Protein AF-A0A1A2N572-F1 (afdb_monomer)

Foldseek 3Di:
DDDQQLVNVCVVVVNPPVSSVVSNVVNVVVVVVCVVVPVDPDDDDPVCVVVVVVVVVVVVVVVCPDDDDDDDPDDPDD

Mean predicted aligned error: 10.83 Å

Solvent-accessible surface area (backbone atoms only — not comparable to full-atom values): 5024 Å² total; per-residue (Å²): 138,80,93,68,52,41,69,56,48,25,63,75,67,69,47,54,71,72,54,33,52,50,38,45,50,53,51,52,54,50,50,54,56,38,44,77,69,65,72,45,96,75,91,74,60,81,86,48,48,66,58,53,51,51,53,52,50,56,52,55,61,70,66,60,83,64,81,92,70,86,80,81,81,81,72,89,76,134

Sequence (78 aa):
MGAMSAAALGRATHAGEDITAKLRDAELQASYRSAEHLGFDELIDPRETRDALLGALLRGLSSRQAAAEPVSRTVILP

Radius of gyration: 21.37 Å; Cα contacts (8 Å, |Δi|>4): 24; chains: 1; bounding box: 30×26×69 Å

pLDDT: mean 82.94, std 10.55, range [39.09, 97.5]

Structure (mmCIF, N/CA/C/O backbone):
data_AF-A0A1A2N572-F1
#
_entry.id   AF-A0A1A2N572-F1
#
loop_
_atom_site.group_PDB
_atom_site.id
_atom_site.type_symbol
_atom_site.label_atom_id
_atom_site.label_alt_id
_atom_site.label_comp_id
_atom_site.label_asym_id
_atom_site.label_entity_id
_atom_site.label_seq_id
_atom_site.pdbx_PDB_ins_code
_atom_site.Cartn_x
_atom_site.Cartn_y
_atom_site.Cartn_z
_atom_site.occupancy
_atom_site.B_iso_or_equiv
_atom_site.auth_seq_id
_atom_site.auth_comp_id
_atom_site.auth_asym_id
_atom_site.auth_atom_id
_atom_site.pdbx_PDB_model_num
ATOM 1 N N . MET A 1 1 ? 11.609 10.791 -1.264 1.00 39.09 1 MET A N 1
ATOM 2 C CA . MET A 1 1 ? 11.820 10.658 -2.723 1.00 39.09 1 MET A CA 1
ATOM 3 C C . MET A 1 1 ? 10.453 10.469 -3.358 1.00 39.09 1 MET A C 1
ATOM 5 O O . MET A 1 1 ? 9.912 9.376 -3.309 1.00 39.09 1 MET A O 1
ATOM 9 N N . GLY A 1 2 ? 9.816 11.573 -3.749 1.00 42.19 2 GLY A N 1
ATOM 10 C CA . GLY A 1 2 ? 8.378 11.629 -4.017 1.00 42.19 2 GLY A CA 1
ATOM 11 C C . GLY A 1 2 ? 7.971 11.117 -5.400 1.00 42.19 2 GLY A C 1
ATOM 12 O O . GLY A 1 2 ? 8.476 11.590 -6.410 1.00 42.19 2 GLY A O 1
ATOM 13 N N . ALA A 1 3 ? 7.003 10.198 -5.397 1.00 58.31 3 ALA A N 1
ATOM 14 C CA . ALA A 1 3 ? 5.746 10.279 -6.151 1.00 58.31 3 ALA A CA 1
ATOM 15 C C . ALA A 1 3 ? 5.764 10.407 -7.691 1.00 58.31 3 ALA A C 1
ATOM 17 O O . ALA A 1 3 ? 4.755 10.815 -8.262 1.00 58.31 3 ALA A O 1
ATOM 18 N N . MET A 1 4 ? 6.838 10.036 -8.391 1.00 66.44 4 MET A N 1
ATOM 19 C CA . MET A 1 4 ? 6.785 9.864 -9.850 1.00 66.44 4 MET A CA 1
ATOM 20 C C . MET A 1 4 ? 6.808 8.382 -10.211 1.00 66.44 4 MET A C 1
ATOM 22 O O . MET A 1 4 ? 7.792 7.697 -9.951 1.00 66.44 4 MET A O 1
ATOM 26 N N . SER A 1 5 ? 5.727 7.898 -10.825 1.00 76.00 5 SER A N 1
ATOM 27 C CA . SER A 1 5 ? 5.680 6.537 -11.367 1.00 7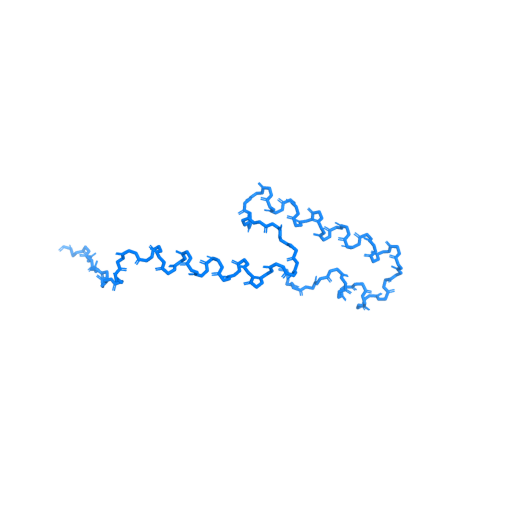6.00 5 SER A CA 1
ATOM 28 C C . SER A 1 5 ? 6.672 6.372 -12.517 1.00 76.00 5 SER A C 1
ATOM 30 O O . SER A 1 5 ? 6.987 7.343 -13.215 1.00 76.00 5 SER A O 1
ATOM 32 N N . ALA A 1 6 ? 7.118 5.144 -12.788 1.00 80.94 6 ALA A N 1
ATOM 33 C CA . ALA A 1 6 ? 8.032 4.878 -13.905 1.00 80.94 6 ALA A CA 1
ATOM 34 C C . ALA A 1 6 ? 7.464 5.356 -15.254 1.00 80.94 6 ALA A C 1
ATOM 36 O O . ALA A 1 6 ? 8.198 5.840 -16.114 1.00 80.94 6 ALA A O 1
ATOM 37 N N . ALA A 1 7 ? 6.138 5.303 -15.412 1.00 79.25 7 ALA A N 1
ATOM 38 C CA . ALA A 1 7 ? 5.439 5.864 -16.566 1.00 79.25 7 ALA A CA 1
ATOM 39 C C . ALA A 1 7 ? 5.580 7.388 -16.676 1.00 79.25 7 ALA A C 1
ATOM 41 O O . ALA A 1 7 ? 5.742 7.915 -17.776 1.00 79.25 7 ALA A O 1
ATOM 42 N N . ALA A 1 8 ? 5.467 8.108 -15.558 1.00 80.19 8 ALA A N 1
ATOM 43 C CA . ALA A 1 8 ? 5.641 9.555 -15.545 1.00 80.19 8 ALA A CA 1
ATOM 44 C C . ALA A 1 8 ? 7.101 9.937 -15.832 1.00 80.19 8 ALA A C 1
ATOM 46 O O . ALA A 1 8 ? 7.341 10.857 -16.611 1.00 80.19 8 ALA A O 1
ATOM 47 N N . LEU A 1 9 ? 8.054 9.179 -15.281 1.00 80.81 9 LEU A N 1
ATOM 48 C CA . LEU A 1 9 ? 9.482 9.376 -15.517 1.00 80.81 9 LEU A CA 1
ATOM 49 C C . LEU A 1 9 ? 9.858 9.142 -16.986 1.00 80.81 9 LEU A C 1
ATOM 51 O O . LEU A 1 9 ? 10.501 9.999 -17.583 1.00 80.81 9 LEU A O 1
ATOM 55 N N . GLY A 1 10 ? 9.417 8.030 -17.585 1.00 79.31 10 GLY A N 1
ATOM 56 C CA . GLY A 1 10 ? 9.714 7.710 -18.985 1.00 79.31 10 GLY A CA 1
ATOM 57 C C . GLY A 1 10 ? 9.188 8.765 -19.962 1.00 79.31 10 GLY A C 1
ATOM 58 O O . GLY A 1 10 ? 9.895 9.160 -20.888 1.00 79.31 10 GLY A O 1
ATOM 59 N N . ARG A 1 11 ? 7.984 9.304 -19.709 1.00 81.62 11 ARG A N 1
ATOM 60 C CA . ARG A 1 11 ? 7.438 10.423 -20.495 1.00 81.62 11 ARG A CA 1
ATOM 61 C C . ARG A 1 11 ? 8.240 11.709 -20.316 1.00 81.62 11 ARG A C 1
ATOM 63 O O . ARG A 1 11 ? 8.493 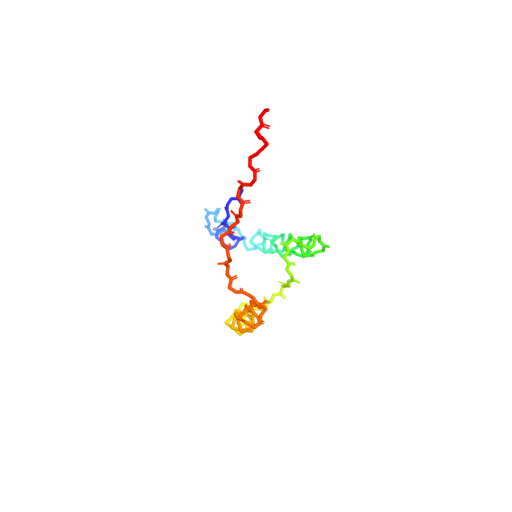12.398 -21.296 1.00 81.62 11 ARG A O 1
ATOM 70 N N . ALA A 1 12 ? 8.635 12.037 -19.087 1.00 83.38 12 ALA A N 1
ATOM 71 C CA . ALA A 1 12 ? 9.381 13.262 -18.807 1.00 83.38 12 ALA A CA 1
ATOM 72 C C . ALA A 1 12 ? 10.773 13.262 -19.462 1.00 83.38 12 ALA A C 1
ATOM 74 O O . ALA A 1 12 ? 11.241 14.301 -19.923 1.00 83.38 12 ALA A O 1
ATOM 75 N N . THR A 1 13 ? 11.425 12.100 -19.540 1.00 83.94 13 THR A N 1
ATOM 76 C CA . THR A 1 13 ? 12.781 11.961 -20.093 1.00 83.94 13 THR A CA 1
ATOM 77 C C . THR A 1 13 ? 12.818 11.602 -21.577 1.00 83.94 13 THR A C 1
ATOM 79 O O . THR A 1 13 ? 13.909 11.473 -22.124 1.00 83.94 13 THR A O 1
ATOM 82 N N . HIS A 1 14 ? 11.660 11.458 -22.237 1.00 80.50 14 HIS A N 1
ATOM 83 C CA . HIS A 1 14 ? 11.560 10.944 -23.612 1.00 80.50 14 HIS A CA 1
ATOM 84 C C . HIS A 1 14 ? 12.310 9.613 -23.781 1.00 80.50 14 HIS A C 1
ATOM 86 O O . HIS A 1 14 ? 12.977 9.365 -24.786 1.00 80.50 14 HIS A O 1
ATOM 92 N N . ALA A 1 15 ? 12.235 8.762 -22.757 1.00 81.38 15 ALA A N 1
ATOM 93 C CA . ALA A 1 15 ? 12.891 7.470 -22.756 1.00 81.38 15 ALA A CA 1
ATOM 94 C C . ALA A 1 15 ? 12.322 6.581 -23.872 1.00 81.38 15 ALA A C 1
ATOM 96 O O . ALA A 1 15 ? 11.105 6.443 -24.005 1.00 81.38 15 ALA A O 1
ATOM 97 N N . GLY A 1 16 ? 13.205 5.936 -24.640 1.00 84.75 16 GLY A N 1
ATOM 98 C CA . GLY A 1 16 ? 12.805 4.915 -25.609 1.00 84.75 16 GLY A CA 1
ATOM 99 C C . GLY A 1 16 ? 12.059 3.749 -24.947 1.00 84.75 16 GLY A C 1
ATOM 100 O O . GLY A 1 16 ? 12.127 3.562 -23.726 1.00 84.75 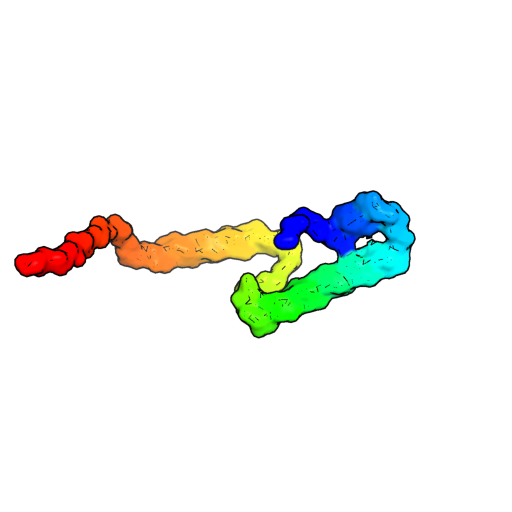16 GLY A O 1
ATOM 101 N N . GLU A 1 17 ? 11.357 2.953 -25.752 1.00 83.31 17 GLU A N 1
ATOM 102 C CA . GLU A 1 17 ? 10.505 1.852 -25.273 1.00 83.31 17 GLU A CA 1
ATOM 103 C C . GLU A 1 17 ? 11.265 0.867 -24.369 1.00 83.31 17 GLU A C 1
ATOM 105 O O . GLU A 1 17 ? 10.785 0.543 -23.282 1.00 83.31 17 GLU A O 1
ATOM 110 N N . ASP A 1 18 ? 12.501 0.508 -24.729 1.00 86.75 18 ASP A N 1
ATOM 111 C CA . ASP A 1 18 ? 13.366 -0.381 -23.938 1.00 86.75 18 ASP A CA 1
ATOM 112 C C . ASP A 1 18 ? 13.663 0.156 -22.532 1.00 86.75 18 ASP A C 1
ATOM 114 O O . ASP A 1 18 ? 13.714 -0.591 -21.551 1.00 86.75 18 ASP A O 1
ATOM 118 N N . ILE A 1 19 ? 13.884 1.466 -22.416 1.00 85.44 19 ILE A N 1
ATOM 119 C CA . ILE A 1 19 ? 14.181 2.112 -21.135 1.00 85.44 19 ILE A CA 1
ATO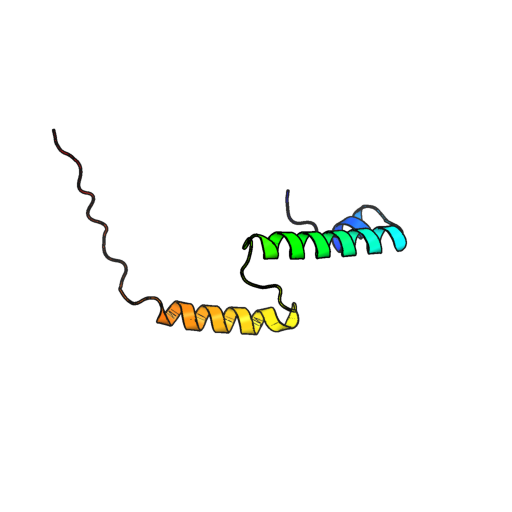M 120 C C . ILE A 1 19 ? 12.904 2.228 -20.306 1.00 85.44 19 ILE A C 1
ATOM 122 O O . ILE A 1 19 ? 12.928 1.965 -19.106 1.00 85.44 19 ILE A O 1
ATOM 126 N N . THR A 1 20 ? 11.774 2.539 -20.939 1.00 86.25 20 THR A N 1
ATOM 127 C CA . THR A 1 20 ? 10.470 2.573 -20.268 1.00 86.25 20 THR A CA 1
ATOM 128 C C . THR A 1 20 ? 10.088 1.199 -19.710 1.00 86.25 20 THR A C 1
ATOM 130 O O . THR A 1 20 ? 9.626 1.115 -18.571 1.00 86.25 20 THR A O 1
ATOM 133 N N . ALA A 1 21 ? 10.340 0.117 -20.454 1.00 87.44 21 ALA A N 1
ATOM 134 C CA . ALA A 1 21 ? 10.115 -1.250 -19.987 1.00 87.44 21 ALA A CA 1
ATOM 135 C C . ALA A 1 21 ? 10.980 -1.590 -18.761 1.00 87.44 21 ALA A C 1
ATOM 137 O O . ALA A 1 21 ? 10.466 -2.096 -17.764 1.00 87.44 21 ALA A O 1
ATOM 138 N N . LYS A 1 22 ? 12.271 -1.231 -18.783 1.00 87.44 22 LYS A N 1
ATOM 139 C CA . LYS A 1 22 ? 13.178 -1.423 -17.636 1.00 87.44 22 LYS A CA 1
ATOM 140 C C . LYS A 1 22 ? 12.755 -0.620 -16.408 1.00 87.44 22 LYS A C 1
ATOM 142 O O . LYS A 1 22 ? 12.828 -1.126 -15.293 1.00 87.44 22 LYS A O 1
ATOM 147 N N . LEU A 1 23 ? 12.300 0.619 -16.596 1.00 87.62 23 LEU A N 1
ATOM 148 C CA . LEU A 1 23 ? 11.803 1.449 -15.497 1.00 87.62 23 LEU A CA 1
ATOM 149 C C . LEU A 1 23 ? 10.540 0.847 -14.868 1.00 87.62 23 LEU A C 1
ATOM 151 O O . LEU A 1 23 ? 10.402 0.866 -13.647 1.00 87.62 23 LEU A O 1
ATOM 155 N N . ARG A 1 24 ? 9.638 0.290 -15.685 1.00 86.44 24 ARG A N 1
ATOM 156 C CA . ARG A 1 24 ? 8.440 -0.410 -15.204 1.00 86.44 24 ARG A CA 1
ATOM 157 C C . ARG A 1 24 ? 8.774 -1.660 -14.401 1.00 86.44 24 ARG A C 1
ATOM 159 O O . ARG A 1 24 ? 8.204 -1.848 -13.332 1.00 86.44 24 ARG A O 1
ATOM 166 N N . ASP A 1 25 ? 9.699 -2.479 -14.889 1.00 88.44 25 ASP A N 1
ATOM 167 C CA . ASP A 1 25 ? 10.152 -3.662 -14.154 1.00 88.44 25 ASP A CA 1
ATOM 168 C C . ASP A 1 25 ? 10.816 -3.272 -12.824 1.00 88.44 25 ASP A C 1
ATOM 170 O O . ASP A 1 25 ? 10.466 -3.802 -11.773 1.00 88.44 25 ASP A O 1
ATOM 174 N N . ALA A 1 26 ? 11.685 -2.258 -12.831 1.00 87.81 26 ALA A N 1
ATOM 175 C CA . ALA A 1 26 ? 12.325 -1.766 -11.615 1.00 87.81 26 ALA A CA 1
ATOM 176 C C . ALA A 1 26 ? 11.316 -1.246 -10.570 1.00 87.81 26 ALA A C 1
ATOM 178 O O . ALA A 1 26 ? 11.489 -1.507 -9.378 1.00 87.81 26 ALA A O 1
ATOM 179 N N . GLU A 1 27 ? 10.264 -0.539 -11.003 1.00 86.88 27 GLU A N 1
ATOM 180 C CA . GLU A 1 27 ? 9.152 -0.106 -10.142 1.00 86.88 27 GLU A CA 1
ATOM 181 C C . GLU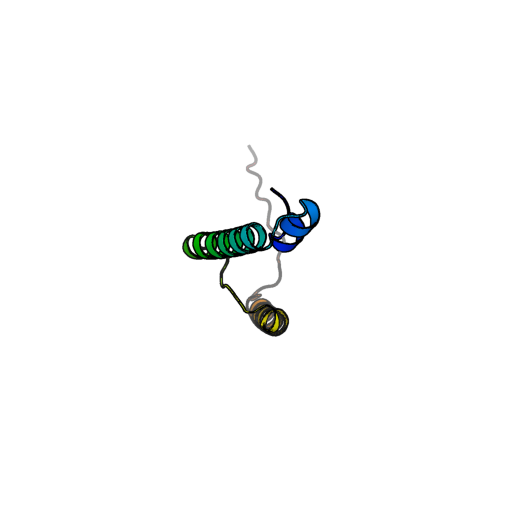 A 1 27 ? 8.439 -1.316 -9.517 1.00 86.88 27 GLU A C 1
ATOM 183 O O . GLU A 1 27 ? 8.258 -1.361 -8.301 1.00 86.88 27 GLU A O 1
ATOM 188 N N . LEU A 1 28 ? 8.132 -2.341 -10.316 1.00 87.81 28 LEU A N 1
ATOM 189 C CA . LEU A 1 28 ? 7.473 -3.560 -9.847 1.00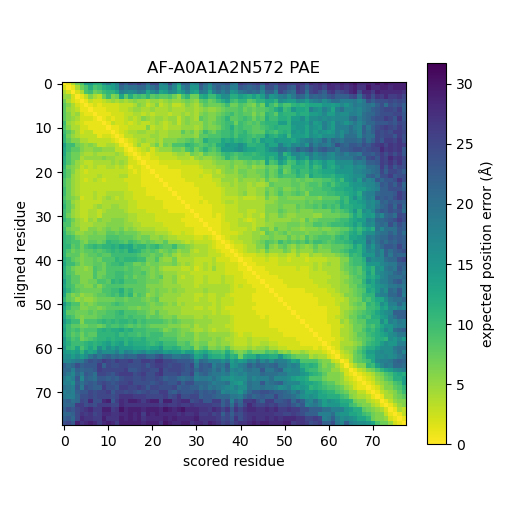 87.81 28 LEU A CA 1
ATOM 190 C C . LEU A 1 28 ? 8.330 -4.343 -8.835 1.00 87.81 28 LEU A C 1
ATOM 192 O O . LEU A 1 28 ? 7.840 -4.742 -7.778 1.00 87.81 28 LEU A O 1
ATOM 196 N N . GLN A 1 29 ? 9.622 -4.527 -9.112 1.00 87.62 29 GLN A N 1
ATOM 197 C CA . GLN A 1 29 ? 10.545 -5.211 -8.198 1.00 87.62 29 GLN A CA 1
ATOM 198 C C . GLN A 1 29 ? 10.771 -4.425 -6.900 1.00 87.62 29 GLN A C 1
ATOM 200 O O . GLN A 1 29 ? 10.997 -5.009 -5.837 1.00 87.62 29 GLN A O 1
ATOM 205 N N . ALA A 1 30 ? 10.741 -3.091 -6.954 1.00 85.69 30 ALA A N 1
ATOM 206 C CA . ALA A 1 30 ? 10.792 -2.263 -5.753 1.00 85.69 30 ALA A CA 1
ATOM 207 C C . ALA A 1 30 ? 9.545 -2.470 -4.880 1.00 85.69 30 ALA A C 1
ATOM 209 O O . ALA A 1 30 ? 9.683 -2.625 -3.666 1.00 85.69 30 ALA A O 1
ATOM 210 N N . SER A 1 31 ? 8.360 -2.550 -5.492 1.00 83.81 31 SER A N 1
ATOM 211 C CA . SER A 1 31 ? 7.127 -2.904 -4.789 1.00 83.81 31 SER A CA 1
ATOM 212 C C . SER A 1 31 ? 7.243 -4.280 -4.124 1.00 83.81 31 SER A C 1
ATOM 214 O O . SER A 1 31 ? 7.112 -4.360 -2.907 1.00 83.81 31 SER A O 1
ATOM 216 N N . TYR A 1 32 ? 7.595 -5.348 -4.846 1.00 84.19 32 TYR A N 1
ATOM 217 C CA . TYR A 1 32 ? 7.712 -6.684 -4.235 1.00 84.19 32 TYR A CA 1
ATOM 218 C C . TYR A 1 32 ? 8.688 -6.737 -3.050 1.00 84.19 32 TYR A C 1
ATOM 220 O O . TYR A 1 32 ? 8.352 -7.291 -2.006 1.00 84.19 32 TYR A O 1
ATOM 228 N N . ARG A 1 33 ? 9.857 -6.091 -3.159 1.00 85.38 33 ARG A N 1
ATOM 229 C CA . ARG A 1 33 ? 10.819 -6.016 -2.044 1.00 85.38 33 ARG A CA 1
ATOM 230 C C . ARG A 1 33 ? 10.267 -5.264 -0.836 1.00 85.38 33 ARG A C 1
ATOM 232 O O . ARG A 1 33 ? 10.553 -5.635 0.295 1.00 85.38 33 ARG A O 1
ATOM 239 N N . SER A 1 34 ? 9.484 -4.210 -1.048 1.00 80.12 34 SER A N 1
ATOM 240 C CA . SER A 1 34 ? 8.838 -3.488 0.053 1.00 80.12 34 SER A CA 1
ATOM 241 C C . SER A 1 34 ? 7.738 -4.326 0.720 1.00 80.12 34 SER A C 1
ATOM 243 O O . SER A 1 34 ? 7.577 -4.242 1.936 1.00 80.12 34 SER A O 1
ATOM 245 N N . ALA A 1 35 ? 7.026 -5.157 -0.049 1.00 84.31 35 ALA A N 1
ATOM 246 C CA . ALA A 1 35 ? 6.030 -6.098 0.468 1.00 84.31 35 ALA A CA 1
ATOM 247 C C . ALA A 1 35 ? 6.665 -7.156 1.387 1.00 84.31 35 ALA A C 1
ATOM 249 O O . ALA A 1 35 ? 6.152 -7.434 2.466 1.00 84.31 35 ALA A O 1
ATOM 250 N N . GLU A 1 36 ? 7.823 -7.697 0.988 1.00 84.50 36 GLU A N 1
ATOM 251 C CA . GLU A 1 36 ? 8.579 -8.700 1.758 1.00 84.50 36 GLU A CA 1
ATOM 252 C C . GLU A 1 36 ? 8.945 -8.208 3.167 1.00 84.50 36 GLU A C 1
ATOM 254 O O . GLU A 1 36 ? 8.954 -8.978 4.124 1.00 84.50 36 GLU A O 1
ATOM 259 N N . HIS A 1 37 ? 9.190 -6.905 3.309 1.00 87.75 37 HIS A N 1
ATOM 260 C CA . HIS A 1 37 ? 9.559 -6.278 4.577 1.00 87.75 37 HIS A CA 1
ATOM 261 C C . HIS A 1 37 ? 8.355 -5.706 5.339 1.00 87.75 37 HIS A C 1
ATOM 263 O O . HIS A 1 37 ? 8.542 -4.863 6.217 1.00 87.75 37 HIS A O 1
ATOM 269 N N . LEU A 1 38 ? 7.129 -6.131 5.002 1.00 84.94 38 LEU A N 1
ATOM 270 C CA . LEU A 1 38 ? 5.882 -5.636 5.601 1.00 84.94 38 LEU A CA 1
ATOM 271 C C . LEU A 1 38 ? 5.730 -4.106 5.496 1.00 84.94 38 LEU A C 1
ATOM 273 O O . LEU A 1 38 ? 5.100 -3.472 6.340 1.00 84.94 38 LEU A O 1
ATOM 277 N N . GLY A 1 39 ? 6.311 -3.488 4.461 1.00 83.31 39 GLY A N 1
ATOM 278 C CA . GLY A 1 39 ? 6.160 -2.052 4.207 1.00 83.31 39 GLY A CA 1
ATOM 279 C C . GLY A 1 39 ? 4.735 -1.661 3.796 1.00 83.31 39 GLY A C 1
ATOM 280 O O . GLY A 1 39 ? 4.373 -0.488 3.857 1.00 83.31 39 GLY A O 1
ATOM 281 N N . PHE A 1 40 ? 3.938 -2.642 3.379 1.00 85.50 40 PHE A N 1
ATOM 282 C CA . PHE A 1 40 ? 2.499 -2.567 3.151 1.00 85.50 40 PHE A CA 1
ATOM 283 C C . PHE A 1 40 ? 1.908 -3.981 3.217 1.00 85.50 40 PHE A C 1
ATOM 285 O O . PHE A 1 40 ? 2.635 -4.960 3.042 1.00 85.50 40 PHE A O 1
ATOM 292 N N . ASP A 1 41 ? 0.603 -4.082 3.471 1.00 88.19 41 ASP A N 1
ATOM 293 C CA . ASP A 1 41 ? -0.057 -5.363 3.757 1.00 88.19 41 ASP A CA 1
ATOM 294 C C . ASP A 1 41 ? -0.198 -6.274 2.524 1.00 88.19 41 ASP A C 1
ATOM 296 O O . ASP A 1 41 ? -0.040 -7.488 2.632 1.00 88.19 41 ASP A O 1
ATOM 300 N N . GLU A 1 42 ? -0.501 -5.707 1.351 1.00 87.75 42 GLU A N 1
ATOM 301 C CA . GLU A 1 42 ? -0.816 -6.471 0.137 1.00 87.75 42 GLU A CA 1
ATOM 302 C C . GLU A 1 42 ? -0.519 -5.669 -1.145 1.00 87.75 42 GLU A C 1
ATOM 304 O O . GLU A 1 42 ? -0.654 -4.443 -1.172 1.00 87.75 42 GLU A O 1
ATOM 309 N N . LEU A 1 43 ? -0.144 -6.369 -2.225 1.00 88.94 43 LEU A N 1
ATOM 310 C CA . LEU A 1 43 ? -0.179 -5.837 -3.592 1.00 88.94 43 LEU A CA 1
ATOM 311 C C . LEU A 1 43 ? -1.48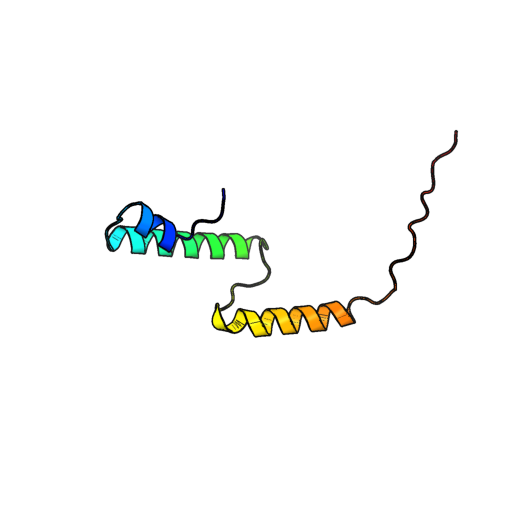4 -6.255 -4.261 1.00 88.94 43 LEU A C 1
ATOM 313 O O . LEU A 1 43 ? -1.698 -7.441 -4.493 1.00 88.94 43 LEU A O 1
ATOM 317 N N . ILE A 1 44 ? -2.311 -5.277 -4.616 1.00 91.50 44 ILE A N 1
ATOM 318 C CA . ILE A 1 44 ? -3.622 -5.499 -5.235 1.00 91.50 44 ILE A CA 1
ATOM 319 C C . ILE A 1 44 ? -3.646 -5.009 -6.683 1.00 91.50 44 ILE A C 1
ATOM 321 O O . ILE A 1 44 ? -2.899 -4.095 -7.056 1.00 91.50 44 ILE A O 1
ATOM 325 N N . ASP A 1 45 ? -4.542 -5.563 -7.500 1.00 90.56 45 ASP A N 1
ATOM 326 C CA . ASP A 1 45 ? -4.848 -4.971 -8.797 1.00 90.56 45 ASP A CA 1
ATOM 327 C C . ASP A 1 45 ? -5.504 -3.593 -8.581 1.00 90.56 45 ASP A C 1
ATOM 329 O O . ASP A 1 45 ? -6.388 -3.447 -7.730 1.00 90.56 45 ASP A O 1
ATOM 333 N N . PRO A 1 46 ? -5.146 -2.554 -9.360 1.00 90.69 46 PRO A N 1
ATOM 334 C CA . PRO A 1 46 ? -5.763 -1.236 -9.225 1.00 90.69 46 PRO A CA 1
ATOM 335 C C . PRO A 1 46 ? -7.300 -1.249 -9.294 1.00 90.69 46 PRO A C 1
ATOM 337 O O . PRO A 1 46 ? -7.946 -0.395 -8.683 1.00 90.69 46 PRO A O 1
ATOM 340 N N . ARG A 1 47 ? -7.897 -2.217 -9.999 1.00 95.94 47 ARG A N 1
ATOM 341 C CA . ARG A 1 47 ? -9.353 -2.401 -10.111 1.00 95.94 47 ARG A CA 1
ATOM 342 C C . ARG A 1 47 ? -9.996 -2.873 -8.803 1.00 95.94 47 ARG A C 1
ATOM 344 O O . ARG A 1 47 ? -11.172 -2.598 -8.589 1.00 95.94 47 ARG A O 1
ATOM 351 N N . GLU A 1 48 ? -9.235 -3.520 -7.925 1.00 96.25 48 GLU A N 1
ATOM 352 C CA . GLU A 1 48 ? -9.687 -4.033 -6.624 1.00 96.25 48 GLU A CA 1
ATOM 353 C C . GLU A 1 48 ? -9.644 -2.965 -5.522 1.00 96.25 48 GLU A C 1
ATOM 355 O O . GLU A 1 48 ? -10.277 -3.122 -4.478 1.00 96.25 48 GLU A O 1
ATOM 360 N N . THR A 1 49 ? -8.955 -1.840 -5.762 1.00 95.12 49 THR A N 1
ATOM 361 C CA . THR A 1 49 ? -8.748 -0.752 -4.787 1.00 95.12 49 THR A CA 1
ATOM 362 C C . THR A 1 49 ? -10.024 -0.347 -4.054 1.00 95.12 49 THR A C 1
ATOM 364 O O . THR A 1 49 ? -10.017 -0.169 -2.837 1.00 95.12 49 THR A O 1
ATOM 367 N N . ARG A 1 50 ? -11.138 -0.200 -4.780 1.00 97.12 50 ARG A N 1
ATOM 368 C CA . ARG A 1 50 ? -12.413 0.222 -4.186 1.00 97.12 50 ARG A CA 1
ATOM 369 C C . ARG A 1 50 ? -12.896 -0.772 -3.132 1.00 97.12 50 ARG A C 1
ATOM 371 O O . ARG A 1 50 ? -13.282 -0.361 -2.038 1.00 97.12 50 ARG A O 1
ATOM 378 N N . ASP A 1 51 ? -12.891 -2.051 -3.473 1.00 97.50 51 ASP A N 1
ATOM 379 C CA . ASP A 1 51 ? -13.467 -3.097 -2.635 1.00 97.50 51 ASP A CA 1
ATOM 380 C C . ASP A 1 51 ? -12.540 -3.416 -1.458 1.00 97.50 51 ASP A C 1
ATOM 382 O O . ASP A 1 51 ? -13.015 -3.589 -0.333 1.00 97.50 51 ASP A O 1
ATOM 386 N N . ALA A 1 52 ? -11.221 -3.361 -1.674 1.00 96.25 52 ALA A N 1
ATOM 387 C CA . ALA A 1 52 ? -10.222 -3.447 -0.613 1.00 96.25 52 ALA A CA 1
ATOM 388 C C . ALA A 1 52 ? -10.403 -2.331 0.431 1.00 96.25 52 ALA A C 1
ATOM 390 O O . ALA A 1 52 ? -10.459 -2.605 1.635 1.00 96.25 52 ALA A O 1
ATOM 391 N N . LEU A 1 53 ? -10.579 -1.079 -0.017 1.00 95.69 53 LEU A N 1
ATOM 392 C CA . LEU A 1 53 ? -10.837 0.062 0.867 1.00 95.69 53 LEU A CA 1
ATOM 393 C C . LEU A 1 53 ? -12.157 -0.086 1.625 1.00 95.69 53 LEU A C 1
ATOM 395 O O . LEU A 1 53 ? -12.207 0.169 2.829 1.00 95.69 53 LEU A O 1
ATOM 399 N N . LEU A 1 54 ? -13.223 -0.517 0.947 1.00 96.50 54 LEU A N 1
ATOM 400 C CA . LEU A 1 54 ? -14.524 -0.712 1.582 1.00 96.50 54 LEU A CA 1
ATOM 401 C C . LEU A 1 54 ? -14.462 -1.816 2.647 1.00 96.50 54 LEU A C 1
ATOM 403 O O . LEU A 1 54 ? -14.946 -1.624 3.763 1.00 96.50 54 LEU A O 1
ATOM 407 N N . GLY A 1 55 ? -13.816 -2.943 2.339 1.00 95.19 55 GLY A N 1
ATOM 408 C CA . GLY A 1 55 ? -13.607 -4.038 3.283 1.00 95.19 55 GLY A CA 1
ATOM 409 C C . GLY A 1 55 ? -12.774 -3.616 4.494 1.00 95.19 55 GLY A C 1
ATOM 410 O O . GLY A 1 55 ? -13.135 -3.932 5.630 1.00 95.19 55 GLY A O 1
ATOM 411 N N . ALA A 1 56 ? -11.692 -2.864 4.278 1.00 92.69 56 ALA A N 1
ATOM 412 C CA . ALA A 1 56 ? -10.864 -2.331 5.359 1.00 92.69 56 ALA A CA 1
ATOM 413 C C . ALA A 1 56 ? -11.640 -1.349 6.250 1.00 92.69 56 ALA A C 1
ATOM 415 O O . ALA A 1 56 ? -11.564 -1.445 7.476 1.00 92.69 56 ALA A O 1
ATOM 416 N N . LEU A 1 57 ? -12.437 -0.455 5.656 1.00 92.44 57 LEU A N 1
ATOM 417 C CA . LEU A 1 57 ? -13.267 0.498 6.392 1.00 92.44 57 LEU A CA 1
ATOM 418 C C . LEU A 1 57 ? -14.306 -0.213 7.263 1.00 92.44 57 LEU A C 1
ATOM 420 O O . LEU A 1 57 ? -14.423 0.094 8.447 1.00 92.44 57 LEU A O 1
ATOM 424 N N . LEU A 1 58 ? -15.033 -1.181 6.699 1.00 92.50 58 LEU A N 1
ATOM 425 C CA . LEU A 1 58 ? -16.035 -1.949 7.439 1.00 92.50 58 LEU A CA 1
ATOM 426 C C . LEU A 1 58 ? -15.407 -2.685 8.630 1.00 92.50 58 LEU A C 1
ATOM 428 O O . LEU A 1 58 ? -15.923 -2.595 9.743 1.00 92.50 58 LEU A O 1
ATOM 432 N N . ARG A 1 59 ? -14.249 -3.332 8.434 1.00 90.44 59 ARG A N 1
ATOM 433 C CA . ARG A 1 59 ? -13.494 -3.963 9.532 1.00 90.44 59 ARG A CA 1
ATOM 434 C C . ARG A 1 59 ? -13.043 -2.946 10.584 1.00 90.44 59 ARG A C 1
ATOM 436 O O . ARG A 1 59 ? -13.161 -3.215 11.777 1.00 90.44 59 ARG A O 1
ATOM 443 N N . GLY A 1 60 ? -12.561 -1.777 10.159 1.00 88.56 60 GLY A N 1
ATOM 444 C CA . GLY A 1 60 ? -12.109 -0.699 11.044 1.00 88.56 60 GLY A CA 1
ATOM 445 C C . GLY A 1 60 ? -13.227 -0.047 11.867 1.00 88.56 60 GLY A C 1
ATOM 446 O O . GLY A 1 60 ? -12.989 0.437 12.972 1.00 88.56 60 GLY A O 1
ATOM 447 N N . LEU A 1 61 ? -14.463 -0.049 11.361 1.00 85.75 61 LEU A N 1
ATOM 448 C CA . LEU A 1 61 ? -15.631 0.378 12.132 1.00 85.75 61 LEU A CA 1
ATOM 449 C C . LEU A 1 61 ? -15.937 -0.611 13.260 1.00 85.75 61 LEU A C 1
ATOM 451 O O . LEU A 1 61 ? -16.193 -0.189 14.385 1.00 85.75 61 LEU A O 1
ATOM 455 N N . SER A 1 62 ? -15.856 -1.915 12.982 1.00 82.31 62 SER A N 1
ATOM 456 C CA . SER A 1 62 ? -16.088 -2.966 13.981 1.00 82.31 62 SER A CA 1
ATOM 457 C C . SER A 1 62 ? -14.941 -3.134 14.981 1.00 82.31 62 SER A C 1
ATOM 459 O O . SER A 1 62 ? -15.166 -3.629 16.083 1.00 82.31 62 SER A O 1
ATOM 461 N N . SER A 1 63 ? -13.715 -2.730 14.636 1.00 76.56 63 SER A N 1
ATOM 462 C CA . SER A 1 63 ? -12.562 -2.824 15.543 1.00 76.56 63 SER A CA 1
ATOM 463 C C . SER A 1 63 ? -12.551 -1.747 16.631 1.00 76.56 63 SER A C 1
ATOM 465 O O . SER A 1 63 ? -11.829 -1.882 17.621 1.00 76.56 63 SER A O 1
ATOM 467 N N . ARG A 1 64 ? -13.360 -0.689 16.495 1.00 65.25 64 ARG A N 1
ATOM 468 C CA . ARG A 1 64 ? -13.448 0.390 17.481 1.00 65.25 64 ARG A CA 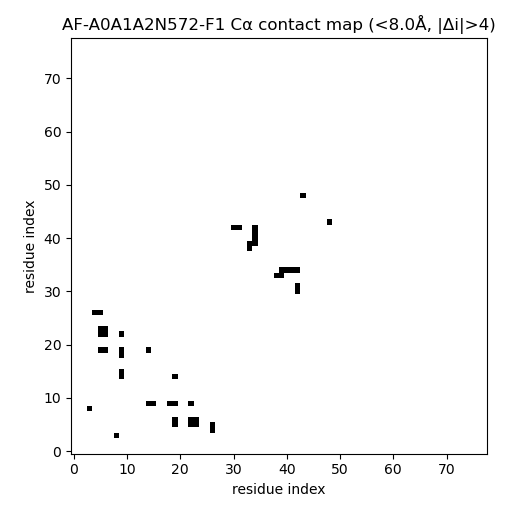1
ATOM 469 C C . ARG A 1 64 ? -14.337 -0.042 18.658 1.00 65.25 64 ARG A C 1
ATOM 471 O O . ARG A 1 64 ? -15.511 0.295 18.722 1.00 65.25 64 ARG A O 1
ATOM 478 N N . GLN A 1 65 ? -13.768 -0.821 19.579 1.00 66.81 65 GLN A N 1
ATOM 479 C CA . GLN A 1 65 ? -14.505 -1.432 20.698 1.00 66.81 65 GLN A CA 1
ATOM 480 C C . GLN A 1 65 ? -14.814 -0.479 21.868 1.00 66.81 65 GLN A C 1
ATOM 482 O O . GLN A 1 65 ? -15.614 -0.825 22.732 1.00 66.81 65 GLN A O 1
ATOM 487 N N . ALA A 1 66 ? -14.220 0.716 21.906 1.00 72.56 66 ALA A N 1
ATOM 488 C CA . ALA A 1 66 ? -14.499 1.712 22.938 1.00 72.56 66 ALA A CA 1
ATOM 489 C C . ALA A 1 66 ? -14.460 3.133 22.367 1.00 72.56 66 ALA A C 1
ATOM 491 O O . ALA A 1 66 ? -13.711 3.425 21.427 1.00 72.56 66 ALA A O 1
ATOM 492 N N . ALA A 1 67 ? -15.271 4.018 22.948 1.00 76.31 67 ALA A N 1
ATOM 493 C CA . ALA A 1 67 ? -15.156 5.449 22.711 1.00 76.31 67 ALA A CA 1
ATOM 494 C C . ALA A 1 67 ? -13.773 5.937 23.172 1.00 76.31 67 ALA A C 1
ATOM 496 O O . ALA A 1 67 ? -13.200 5.411 24.125 1.00 76.31 67 ALA A O 1
ATOM 497 N N . ALA A 1 68 ? -13.217 6.928 22.474 1.00 74.19 68 ALA A N 1
ATOM 498 C CA . ALA A 1 68 ? -11.979 7.556 22.913 1.00 74.19 68 ALA A CA 1
ATOM 499 C C . ALA A 1 68 ? -12.258 8.346 24.199 1.00 74.19 68 ALA A C 1
ATOM 501 O O . ALA A 1 68 ? -12.971 9.347 24.162 1.00 74.19 68 ALA A O 1
ATOM 502 N N . GLU A 1 69 ? -11.702 7.890 25.317 1.00 82.06 69 GLU A N 1
ATOM 503 C CA . GLU A 1 69 ? -11.797 8.576 26.605 1.00 82.06 69 GLU A CA 1
ATOM 504 C C . GLU A 1 69 ? -10.633 9.567 26.786 1.00 82.06 69 GLU A C 1
ATOM 506 O O . GLU A 1 69 ? -9.546 9.366 26.227 1.00 82.06 69 GLU A O 1
ATOM 511 N N . PRO A 1 70 ? -10.813 10.639 27.577 1.00 83.56 70 PRO A N 1
ATOM 512 C CA . PRO A 1 70 ? -9.726 11.541 27.928 1.00 83.56 70 PRO A CA 1
ATOM 513 C C . PRO A 1 70 ? -8.575 10.787 28.607 1.00 83.56 70 PRO A C 1
ATOM 515 O O . PRO A 1 70 ? -8.758 10.125 29.628 1.00 83.56 70 PRO A O 1
ATOM 518 N N . VAL A 1 71 ? -7.357 10.925 28.077 1.00 81.19 71 VAL A N 1
ATOM 519 C CA . VAL A 1 71 ? -6.160 10.390 28.739 1.00 81.19 71 VAL A CA 1
ATOM 520 C C . VAL A 1 71 ? -5.871 11.237 29.977 1.00 81.19 71 VAL A C 1
ATOM 522 O O . VAL A 1 71 ? -5.552 12.424 29.860 1.00 81.19 71 VAL A O 1
ATOM 525 N N . SER A 1 72 ? -5.958 10.632 31.164 1.00 82.12 72 SER A N 1
ATOM 526 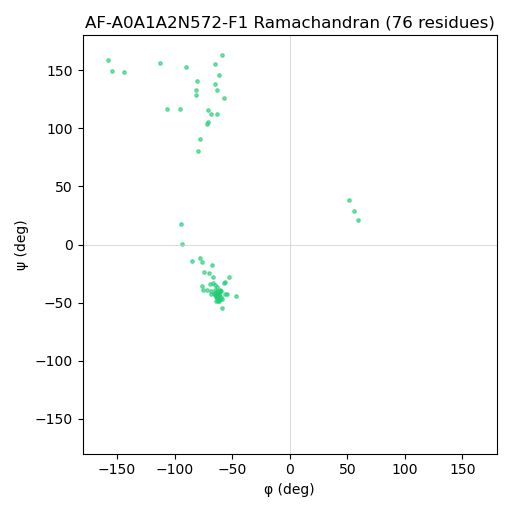C CA . SER A 1 72 ? -5.536 11.283 32.405 1.00 82.12 72 SER A CA 1
ATOM 527 C C . SER A 1 72 ? -4.035 11.560 32.341 1.00 82.12 72 SER A C 1
ATOM 529 O O . SER A 1 72 ? -3.213 10.644 32.314 1.00 82.12 72 SER A O 1
ATOM 531 N N . ARG A 1 73 ? -3.662 12.840 32.287 1.00 76.94 73 ARG A N 1
ATOM 532 C CA . ARG A 1 73 ? -2.267 13.263 32.412 1.00 76.94 73 ARG A CA 1
ATOM 533 C C . ARG A 1 73 ? -1.881 13.221 33.885 1.00 76.94 73 ARG A C 1
ATOM 535 O O . ARG A 1 73 ? -2.040 14.207 34.598 1.00 76.94 73 ARG A O 1
ATOM 542 N N . THR A 1 74 ? -1.363 12.086 34.339 1.00 79.88 74 THR A N 1
ATOM 543 C CA . THR A 1 74 ? -0.692 12.005 35.638 1.00 79.88 74 THR A CA 1
ATOM 544 C C . THR A 1 74 ? 0.650 12.719 35.529 1.00 79.88 74 THR A C 1
ATOM 546 O O . THR A 1 74 ? 1.587 12.213 34.912 1.00 79.88 74 THR A O 1
ATOM 549 N N . VAL A 1 75 ? 0.730 13.926 36.079 1.00 82.75 75 VAL A N 1
ATOM 550 C CA . VAL A 1 75 ? 2.002 14.632 36.251 1.00 82.75 75 VAL A CA 1
ATOM 551 C C . VAL A 1 75 ? 2.653 14.084 37.518 1.00 82.75 75 VAL A C 1
ATOM 553 O O . VAL A 1 75 ? 1.984 13.966 38.543 1.00 82.75 75 VAL A O 1
ATOM 556 N N . ILE A 1 76 ? 3.939 13.741 37.460 1.00 74.00 76 ILE A N 1
ATOM 557 C CA . ILE A 1 76 ? 4.718 13.485 38.675 1.00 74.00 76 ILE A CA 1
ATOM 558 C C . ILE A 1 76 ? 4.908 14.851 39.344 1.00 74.00 76 ILE A C 1
ATOM 560 O O . ILE A 1 76 ? 5.635 15.695 38.821 1.00 74.00 76 ILE A O 1
ATOM 564 N N . LEU A 1 77 ? 4.183 15.101 40.435 1.00 64.00 77 LEU A N 1
ATOM 565 C CA . LEU A 1 77 ? 4.394 16.273 41.286 1.00 64.00 77 LEU A CA 1
ATOM 566 C C . LEU A 1 77 ? 5.580 15.995 42.233 1.00 64.00 77 LEU A C 1
ATOM 568 O O . LEU A 1 77 ? 5.710 14.850 42.673 1.00 64.00 77 LEU A O 1
ATOM 572 N N . PRO A 1 78 ? 6.449 16.993 42.491 1.00 66.62 78 PRO A N 1
ATOM 573 C CA . PRO A 1 78 ? 7.605 16.852 43.378 1.00 66.62 78 PRO A CA 1
ATOM 574 C C . PRO A 1 78 ? 7.217 16.610 44.840 1.00 66.62 78 PRO A C 1
ATOM 576 O O . PRO A 1 78 ? 6.128 17.070 45.256 1.00 66.62 78 PRO A O 1
#

Secondary structure (DSSP, 8-state):
-----HHHHHHHTT--HHHHHHHHHHHHHHHHHHHHTTSSS----GGGHHHHHHHHHHHHHHT--S------------